Protein AF-B0XB15-F1 (afdb_monomer)

Mean predicted aligned error: 5.43 Å

Radius of gyration: 13.34 Å; Cα contacts (8 Å, |Δi|>4): 72; chains: 1; bounding box: 28×27×34 Å

Nearest PDB structures (foldseek):
  8pkl-assembly1_j  TM=4.010E-01  e=3.275E+00  Escherichia coli
  7unu-assembly1_I  TM=4.113E-01  e=5.088E+00  Pseudomonas aeruginosa PAO1
  7n2c-assembly1_LJ  TM=3.584E-01  e=4.486E+00  Escherichia coli K-12
  4v6v-assembly1_BJ  TM=3.456E-01  e=6.145E+00  Escherichia coli
  8d7y-assembly1_B  TM=4.071E-01  e=9.545E+00  Homo sapiens

Solvent-accessible surface area (backbone atoms only — not comparable to full-atom values): 3840 Å² total; per-residue (Å²): 122,76,47,78,49,80,45,65,84,88,48,82,92,70,44,65,67,59,56,30,60,76,69,50,38,41,77,45,80,53,81,59,71,66,52,27,73,75,68,76,46,60,62,64,72,76,42,71,88,49,71,70,42,40,36,42,37,33,70,58,128

Secondary structure (DSSP, 8-state):
-EEEEEEE---GGG-HHHHHHHTTEEEEEEP-HHHHHHHSS-HHHHTTT--EEEEEEEE--

Structure (mmCIF, N/CA/C/O backbone):
data_AF-B0XB15-F1
#
_entry.id   AF-B0XB15-F1
#
loop_
_atom_site.group_PDB
_atom_site.id
_atom_site.type_symbol
_atom_site.label_atom_id
_atom_site.label_alt_id
_atom_site.label_comp_id
_atom_site.label_asym_id
_atom_site.label_entity_id
_atom_site.label_seq_id
_atom_site.pdbx_PDB_ins_code
_atom_site.Cartn_x
_atom_site.Cartn_y
_atom_site.Cartn_z
_atom_site.occupancy
_atom_site.B_iso_or_equiv
_atom_site.auth_seq_id
_atom_site.auth_comp_id
_atom_site.auth_asym_id
_atom_site.auth_atom_id
_atom_site.pdbx_PDB_model_num
ATOM 1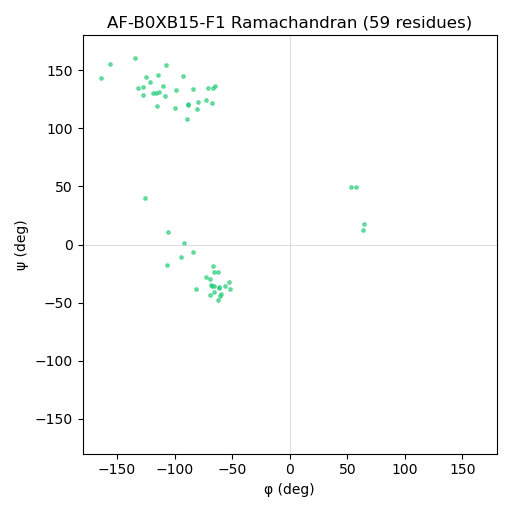 N N . ALA A 1 1 ? -5.219 10.922 9.957 1.00 86.94 1 ALA A N 1
ATOM 2 C CA . ALA A 1 1 ? -3.831 10.937 9.454 1.00 86.94 1 ALA A CA 1
ATOM 3 C C . ALA A 1 1 ? -3.683 9.843 8.409 1.00 86.94 1 ALA A C 1
ATOM 5 O O . ALA A 1 1 ? -4.362 8.825 8.528 1.00 86.94 1 ALA A O 1
ATOM 6 N N . LYS A 1 2 ? -2.844 10.075 7.401 1.00 91.19 2 LYS A N 1
ATOM 7 C CA . LYS A 1 2 ? -2.527 9.114 6.345 1.00 91.19 2 LYS A CA 1
ATOM 8 C C . LYS A 1 2 ? -1.016 8.925 6.303 1.00 91.19 2 LYS A C 1
ATOM 10 O O . LYS A 1 2 ? -0.293 9.890 6.545 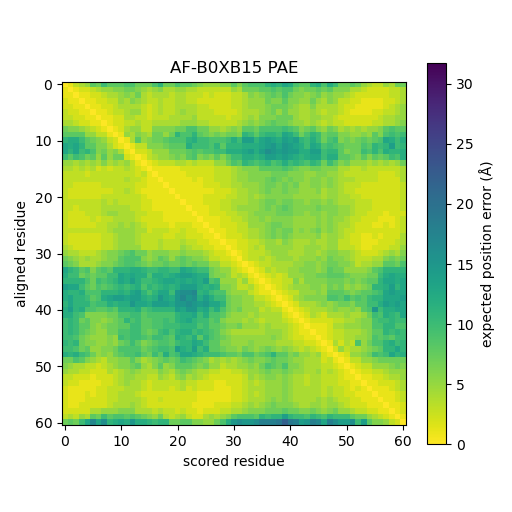1.00 91.19 2 LYS A O 1
ATOM 15 N N . PHE A 1 3 ? -0.564 7.710 6.030 1.00 92.06 3 PHE A N 1
ATOM 16 C CA . PHE A 1 3 ? 0.853 7.393 5.903 1.00 92.06 3 PHE A CA 1
ATOM 17 C C . PHE A 1 3 ? 1.104 6.673 4.580 1.00 92.06 3 PHE A C 1
ATOM 19 O O . PHE A 1 3 ? 0.333 5.792 4.209 1.00 92.06 3 PHE A O 1
ATOM 26 N N . LEU A 1 4 ? 2.162 7.073 3.877 1.00 93.19 4 LEU A N 1
ATOM 27 C CA . LEU A 1 4 ? 2.529 6.575 2.554 1.00 93.19 4 LEU A CA 1
ATOM 28 C C . LEU A 1 4 ? 3.903 5.922 2.625 1.00 93.19 4 LEU A C 1
ATOM 30 O O . LEU A 1 4 ? 4.838 6.520 3.157 1.00 93.19 4 LEU A O 1
ATOM 34 N N . PHE A 1 5 ? 4.024 4.711 2.090 1.00 91.00 5 PHE A N 1
ATOM 35 C CA . PHE A 1 5 ? 5.302 4.009 2.017 1.00 91.00 5 PHE A CA 1
ATOM 36 C C . PHE A 1 5 ? 5.314 2.965 0.904 1.00 91.00 5 PHE A C 1
ATOM 38 O O . PHE A 1 5 ? 4.276 2.447 0.494 1.00 91.00 5 PHE A O 1
ATOM 45 N N . ALA A 1 6 ? 6.519 2.652 0.436 1.00 89.44 6 ALA A N 1
ATOM 46 C CA . ALA A 1 6 ? 6.768 1.542 -0.466 1.00 89.44 6 ALA A CA 1
ATOM 47 C C . ALA A 1 6 ? 6.927 0.243 0.337 1.00 89.44 6 ALA A C 1
ATOM 49 O O . ALA A 1 6 ? 7.639 0.204 1.343 1.00 89.44 6 ALA A O 1
ATOM 50 N N . TYR A 1 7 ? 6.273 -0.819 -0.112 1.00 88.12 7 TYR A N 1
ATOM 51 C CA . TYR A 1 7 ? 6.294 -2.137 0.502 1.00 88.12 7 TYR A CA 1
ATOM 52 C C . TYR A 1 7 ? 6.657 -3.189 -0.537 1.00 88.12 7 TYR A C 1
ATOM 54 O O . TYR A 1 7 ? 6.035 -3.273 -1.590 1.00 88.12 7 TYR A O 1
ATOM 62 N N . GLN A 1 8 ? 7.644 -4.017 -0.218 1.00 86.62 8 GLN A N 1
ATOM 63 C CA . GLN A 1 8 ? 7.968 -5.202 -0.994 1.00 86.62 8 GLN A CA 1
ATOM 64 C C . GLN A 1 8 ? 7.703 -6.433 -0.134 1.00 86.62 8 GLN A C 1
ATOM 66 O O . GLN A 1 8 ? 8.344 -6.612 0.906 1.00 86.62 8 GLN A O 1
ATOM 71 N N . GLU A 1 9 ? 6.801 -7.303 -0.582 1.00 81.69 9 GLU A N 1
ATOM 72 C CA . GLU A 1 9 ? 6.583 -8.588 0.075 1.00 81.69 9 GLU A CA 1
ATOM 73 C C . GLU A 1 9 ? 7.771 -9.522 -0.213 1.00 81.69 9 GLU A C 1
ATOM 75 O O . GLU A 1 9 ? 8.161 -9.736 -1.361 1.00 81.69 9 GLU A O 1
ATOM 80 N N . ARG A 1 10 ? 8.407 -10.039 0.846 1.00 80.88 10 ARG A N 1
ATOM 81 C CA . ARG A 1 10 ? 9.566 -10.953 0.754 1.00 80.88 10 ARG A CA 1
ATOM 82 C C . ARG A 1 10 ? 9.209 -12.402 1.107 1.00 80.88 10 ARG A C 1
ATOM 84 O O . ARG A 1 10 ? 9.971 -13.304 0.779 1.00 80.88 10 ARG A O 1
ATOM 91 N N . SER A 1 11 ? 8.076 -12.615 1.776 1.00 77.00 11 SER A N 1
ATOM 92 C CA . SER A 1 11 ? 7.478 -13.919 2.071 1.00 77.00 11 SER A CA 1
ATOM 93 C C . SER A 1 11 ? 6.018 -13.725 2.491 1.00 77.00 11 SER A C 1
ATOM 95 O O . SER A 1 11 ? 5.724 -12.783 3.230 1.00 77.00 11 SER A O 1
ATOM 97 N N . ALA A 1 1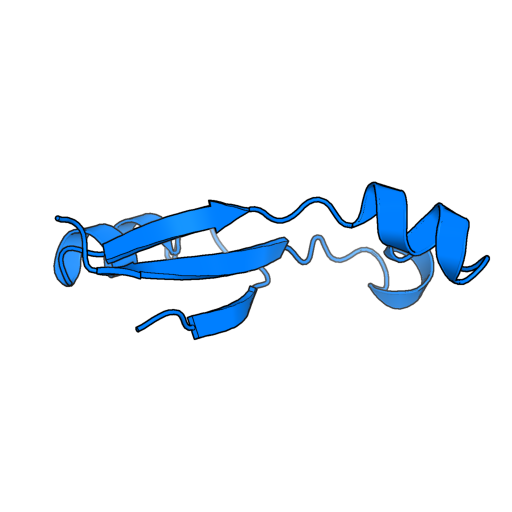2 ? 5.141 -14.653 2.096 1.00 72.56 12 ALA A N 1
ATOM 98 C CA . ALA A 1 12 ? 3.740 -14.690 2.523 1.00 72.56 12 ALA A CA 1
ATOM 99 C C . ALA A 1 12 ? 3.586 -14.891 4.045 1.00 72.56 12 ALA A C 1
ATOM 101 O O . ALA A 1 12 ? 2.590 -14.477 4.637 1.00 72.56 12 ALA A O 1
ATOM 102 N N . ASP A 1 13 ? 4.596 -15.467 4.706 1.00 76.75 13 ASP A N 1
ATOM 103 C CA . ASP A 1 13 ? 4.596 -15.658 6.161 1.00 76.75 13 ASP A CA 1
ATOM 104 C C . ASP A 1 13 ? 4.644 -14.315 6.926 1.00 76.75 13 ASP A C 1
ATOM 106 O O . ASP A 1 13 ? 4.314 -14.256 8.111 1.00 76.75 13 ASP A O 1
ATOM 110 N N . TRP A 1 14 ? 5.053 -13.225 6.259 1.00 71.56 14 TRP A N 1
ATOM 111 C CA . TRP A 1 14 ? 5.230 -11.877 6.826 1.00 71.56 14 TRP A CA 1
ATOM 112 C C . TRP A 1 14 ? 4.428 -10.830 6.039 1.00 71.56 14 TRP A C 1
ATOM 114 O O . TRP A 1 1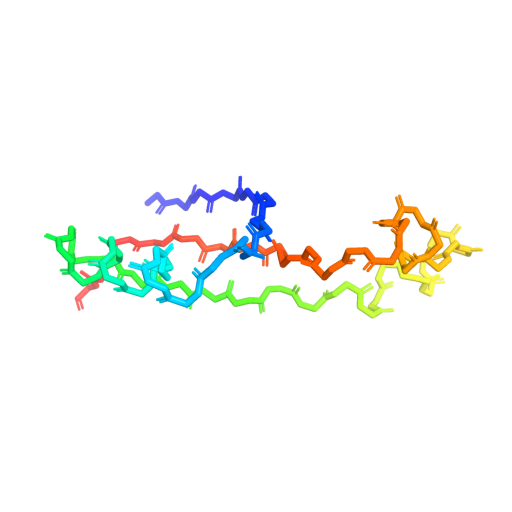4 ? 4.875 -9.704 5.796 1.00 71.56 14 TRP A O 1
ATOM 124 N N . CYS A 1 15 ? 3.220 -11.227 5.649 1.00 81.75 15 CYS A N 1
ATOM 125 C CA . CYS A 1 15 ? 2.283 -10.411 4.896 1.00 81.75 15 CYS A CA 1
ATOM 126 C C . CYS A 1 15 ? 1.803 -9.193 5.714 1.00 81.75 15 CYS A C 1
ATOM 128 O O . CYS A 1 15 ? 1.483 -9.299 6.910 1.00 81.75 15 CYS A O 1
ATOM 130 N N . ILE A 1 16 ? 1.739 -8.019 5.082 1.00 86.88 16 ILE A N 1
ATOM 131 C CA . ILE A 1 16 ? 1.404 -6.757 5.757 1.00 86.88 16 ILE A CA 1
ATOM 132 C C . ILE A 1 16 ? -0.033 -6.725 6.299 1.00 86.88 16 ILE A C 1
ATOM 134 O O . ILE A 1 16 ? -0.310 -6.054 7.296 1.00 86.88 16 ILE A O 1
ATOM 138 N N . GLU A 1 17 ? -0.934 -7.521 5.731 1.00 88.69 17 GLU A N 1
ATOM 139 C CA . GLU A 1 17 ? -2.317 -7.720 6.161 1.00 88.69 17 GLU A CA 1
ATOM 140 C C . GLU A 1 17 ? -2.413 -8.075 7.646 1.00 88.69 17 GLU A C 1
ATOM 142 O O . GLU A 1 17 ? -3.312 -7.597 8.347 1.00 88.69 17 GLU A O 1
ATOM 147 N N . THR A 1 18 ? -1.480 -8.886 8.150 1.00 89.06 18 THR A N 1
ATOM 148 C CA . THR A 1 18 ? -1.440 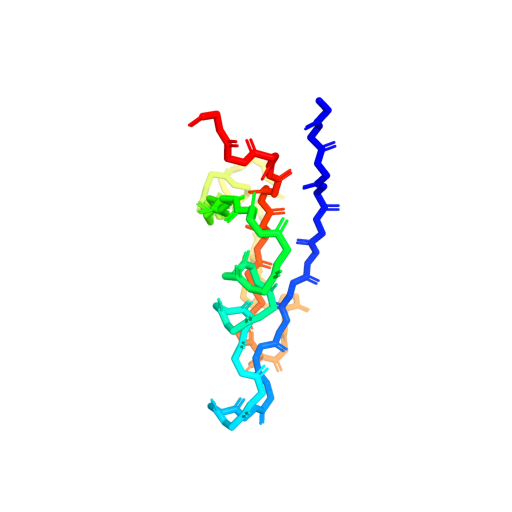-9.286 9.562 1.00 89.06 18 THR A CA 1
ATOM 149 C C . THR A 1 18 ? -1.145 -8.087 10.465 1.00 89.06 18 THR A C 1
ATOM 151 O O . THR A 1 18 ? -1.791 -7.920 11.504 1.00 89.06 18 THR A O 1
ATOM 154 N N . LEU A 1 19 ? -0.227 -7.206 10.054 1.00 89.56 19 LEU A N 1
ATOM 155 C CA . LEU A 1 19 ? 0.115 -5.983 10.788 1.00 89.56 19 LEU A CA 1
ATOM 156 C C . LEU A 1 19 ? -1.037 -4.973 10.759 1.00 89.56 19 LEU A C 1
ATOM 158 O O . LEU A 1 19 ? -1.394 -4.407 11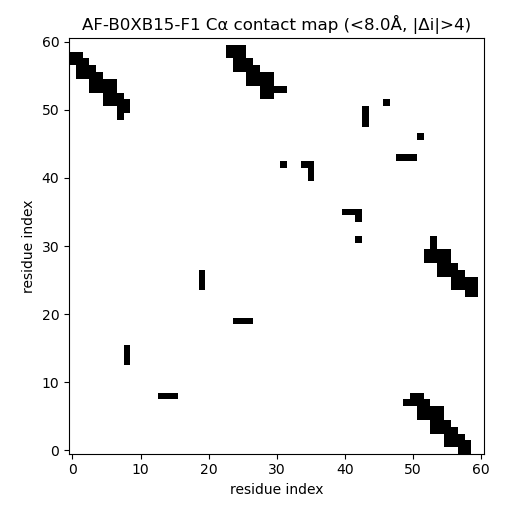.794 1.00 89.56 19 LEU A O 1
ATOM 162 N N . LEU A 1 20 ? -1.668 -4.797 9.595 1.00 92.25 20 LEU A N 1
ATOM 163 C CA . LEU A 1 20 ? -2.817 -3.907 9.429 1.00 92.25 20 LEU A CA 1
ATOM 164 C C . LEU A 1 20 ? -3.989 -4.333 10.320 1.00 92.25 20 LEU A C 1
ATOM 166 O O . LEU 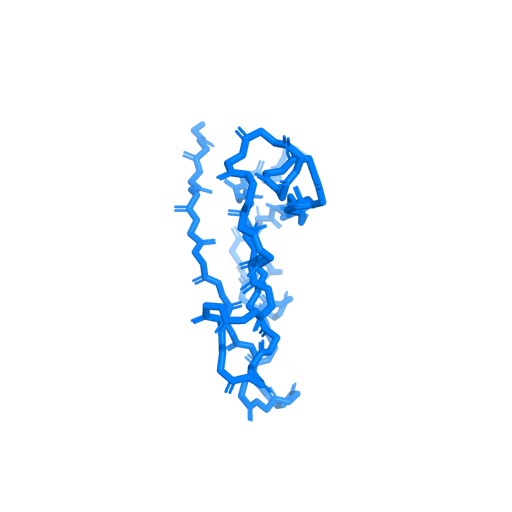A 1 20 ? -4.583 -3.501 11.007 1.00 92.25 20 LEU A O 1
ATOM 170 N N . LYS A 1 21 ? -4.289 -5.638 10.370 1.00 92.06 21 LYS A N 1
ATOM 171 C CA . LYS A 1 21 ? -5.314 -6.197 11.267 1.00 92.06 21 LYS A CA 1
ATOM 172 C C . LYS A 1 21 ? -4.959 -5.975 12.735 1.00 92.06 21 LYS A C 1
ATOM 174 O O . LYS A 1 21 ? -5.804 -5.497 13.487 1.00 92.06 21 LYS A O 1
ATOM 179 N N . LYS A 1 22 ? -3.715 -6.271 13.131 1.00 93.81 22 LYS A N 1
ATOM 180 C CA . LYS A 1 22 ? -3.237 -6.132 14.518 1.00 93.81 22 LYS A CA 1
ATOM 181 C C . LYS A 1 22 ? -3.426 -4.718 15.074 1.00 93.81 22 LYS A C 1
ATOM 183 O O . LYS A 1 22 ? -3.706 -4.568 16.260 1.00 93.81 22 LYS A O 1
ATOM 188 N N . TRP A 1 23 ? -3.276 -3.691 14.240 1.00 94.00 23 TRP A N 1
ATOM 189 C CA . TRP A 1 23 ? -3.341 -2.287 14.662 1.00 94.00 23 TRP A CA 1
ATOM 190 C C . TRP A 1 23 ? -4.624 -1.554 14.253 1.00 94.00 23 TRP A C 1
ATOM 192 O O . TRP A 1 23 ? -4.704 -0.336 14.407 1.00 94.00 23 TRP A O 1
ATOM 202 N N . ASN A 1 24 ? -5.638 -2.276 13.768 1.00 94.56 24 ASN A N 1
ATOM 203 C CA . ASN A 1 24 ? -6.893 -1.705 13.271 1.00 94.56 24 ASN A CA 1
ATOM 204 C C . ASN A 1 24 ? -6.674 -0.608 12.207 1.00 94.56 24 ASN A C 1
ATOM 206 O O . ASN A 1 24 ? -7.206 0.504 12.283 1.00 94.56 24 ASN A O 1
ATOM 210 N N . LEU A 1 25 ? -5.843 -0.932 11.218 1.00 95.00 25 LEU A N 1
ATOM 211 C CA . LEU A 1 25 ? -5.509 -0.071 10.092 1.00 95.00 25 LEU A CA 1
ATOM 212 C C . LEU A 1 25 ? -6.174 -0.575 8.803 1.00 95.00 25 LEU A C 1
ATOM 214 O O . LEU A 1 25 ? -6.477 -1.761 8.638 1.00 95.00 25 LEU A O 1
ATOM 218 N N . SER A 1 26 ? -6.394 0.347 7.876 1.00 93.88 26 SER A N 1
ATOM 219 C CA . SER A 1 26 ? -6.844 0.089 6.509 1.00 93.88 26 SER A CA 1
ATOM 220 C C . SER A 1 26 ? -5.733 0.481 5.542 1.00 93.88 26 SER A C 1
ATOM 222 O O . SER A 1 26 ? -4.993 1.427 5.812 1.00 93.88 26 SER A O 1
ATOM 224 N N . CYS A 1 27 ? -5.612 -0.244 4.433 1.00 93.19 27 CYS A N 1
ATOM 225 C CA . CYS A 1 27 ? -4.575 -0.034 3.430 1.00 93.19 27 CYS A CA 1
ATOM 226 C C . CYS A 1 27 ? -5.194 0.009 2.035 1.00 93.19 27 CYS A C 1
ATOM 228 O O . CYS A 1 27 ? -6.010 -0.853 1.712 1.00 93.19 27 CYS A O 1
ATOM 230 N N . ASN A 1 28 ? -4.771 0.982 1.232 1.00 92.56 28 ASN A N 1
ATOM 231 C CA . ASN A 1 28 ? -5.076 1.076 -0.187 1.00 92.56 28 ASN A CA 1
ATOM 232 C C . ASN A 1 28 ? -3.777 0.968 -0.988 1.00 92.56 28 ASN A C 1
ATOM 234 O O . ASN A 1 28 ? -2.816 1.690 -0.714 1.00 92.56 28 ASN A O 1
ATOM 238 N N . VAL A 1 29 ? -3.765 0.094 -1.995 1.00 89.88 29 VAL A N 1
ATOM 239 C CA . VAL A 1 29 ? -2.668 0.014 -2.964 1.00 89.88 29 VAL A CA 1
ATOM 240 C C . VAL A 1 29 ? -2.858 1.126 -3.988 1.00 89.88 29 VAL A C 1
ATOM 242 O O . VAL A 1 29 ? -3.905 1.215 -4.629 1.00 89.88 29 VAL A O 1
ATOM 245 N N . ILE A 1 30 ? -1.854 1.981 -4.132 1.00 88.50 30 ILE A N 1
ATOM 246 C CA . ILE A 1 30 ? -1.824 3.019 -5.156 1.00 88.50 30 ILE A CA 1
ATOM 247 C C . ILE A 1 30 ? -1.202 2.408 -6.409 1.00 88.50 30 ILE A C 1
ATOM 249 O O . ILE A 1 30 ? -0.067 1.931 -6.369 1.00 88.50 30 ILE A O 1
ATOM 253 N N . SER A 1 31 ? -1.952 2.418 -7.514 1.00 83.50 31 SER A N 1
ATOM 254 C CA . SER A 1 31 ? -1.409 2.029 -8.817 1.00 83.50 31 SER A CA 1
ATOM 255 C C . SER A 1 31 ? -0.352 3.041 -9.263 1.00 83.50 31 SER A C 1
ATOM 257 O O . SER A 1 31 ? -0.552 4.255 -9.169 1.00 83.50 31 SER A O 1
ATOM 259 N N . LEU A 1 32 ? 0.769 2.517 -9.754 1.00 80.06 32 LEU A N 1
ATOM 260 C CA . LEU A 1 32 ? 1.851 3.293 -10.352 1.00 80.06 32 LEU A CA 1
ATOM 261 C C . LEU A 1 32 ? 1.689 3.436 -11.873 1.00 80.06 32 LEU A C 1
ATOM 263 O O . LEU A 1 32 ? 2.517 4.086 -12.498 1.00 80.06 32 LEU A O 1
ATOM 267 N N . ASP A 1 33 ? 0.626 2.895 -12.475 1.00 78.06 33 ASP A N 1
ATOM 268 C CA . ASP A 1 33 ? 0.448 2.891 -13.937 1.00 78.06 33 ASP A CA 1
ATOM 269 C C . ASP A 1 33 ? 0.379 4.317 -14.506 1.00 78.06 33 ASP A C 1
ATOM 271 O O . ASP A 1 33 ? 0.927 4.615 -15.567 1.00 78.06 33 ASP A O 1
ATOM 275 N N . ASN A 1 34 ? -0.242 5.231 -13.755 1.00 74.75 34 ASN A N 1
ATOM 276 C CA . ASN A 1 34 ? -0.304 6.647 -14.120 1.00 74.75 34 ASN A CA 1
ATOM 277 C C . ASN A 1 34 ? 1.068 7.332 -14.022 1.00 74.75 34 ASN A C 1
ATOM 279 O O . ASN A 1 34 ? 1.344 8.258 -14.780 1.00 74.75 34 ASN A O 1
ATOM 283 N N . LEU A 1 35 ? 1.942 6.865 -13.123 1.00 74.25 35 LEU A N 1
ATOM 284 C CA . LEU A 1 35 ? 3.285 7.417 -12.950 1.00 74.25 35 LEU A CA 1
ATOM 285 C C . LEU A 1 35 ? 4.156 7.138 -14.181 1.00 74.25 35 LEU A C 1
ATOM 287 O O . LEU A 1 35 ? 4.931 8.004 -14.588 1.00 74.25 35 LEU A O 1
ATOM 291 N N . SER A 1 36 ? 3.983 5.968 -14.808 1.00 71.62 36 SER A N 1
ATOM 292 C CA . SER A 1 36 ? 4.676 5.618 -16.051 1.00 71.62 36 SER A CA 1
ATOM 293 C C . SER A 1 36 ? 4.357 6.595 -17.179 1.00 71.62 36 SER A C 1
ATOM 295 O O . SER A 1 36 ? 5.246 7.021 -17.916 1.00 71.62 36 SER A O 1
ATOM 297 N N . ALA A 1 37 ? 3.081 6.975 -17.296 1.00 75.56 37 ALA A N 1
ATOM 298 C CA . ALA A 1 37 ? 2.610 7.888 -18.331 1.00 75.56 37 ALA A CA 1
ATOM 299 C C . ALA A 1 37 ? 3.130 9.323 -18.137 1.00 75.56 37 ALA A C 1
ATOM 301 O O . ALA A 1 37 ? 3.409 10.006 -19.119 1.00 75.56 37 ALA A O 1
ATOM 302 N N . GLU A 1 38 ? 3.276 9.777 -16.888 1.00 80.38 38 GLU A N 1
ATOM 303 C CA . GLU A 1 38 ? 3.732 11.138 -16.576 1.00 80.38 38 GLU A CA 1
ATOM 304 C C . GLU A 1 38 ? 5.254 11.299 -16.639 1.00 80.38 38 GLU A C 1
ATOM 306 O O . GLU 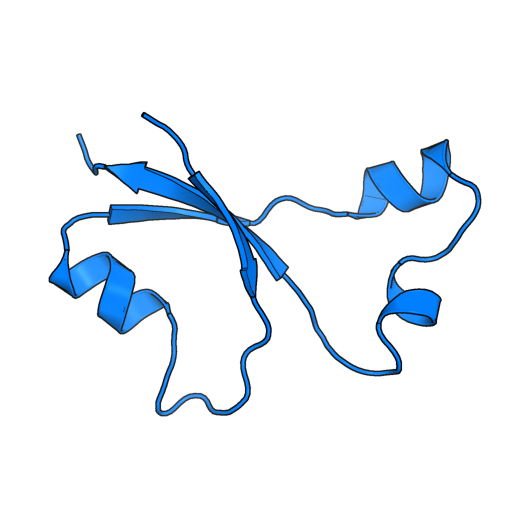A 1 38 ? 5.744 12.332 -17.097 1.00 80.38 38 GLU A O 1
ATOM 311 N N . LEU A 1 39 ? 6.013 10.299 -16.182 1.00 77.75 39 LEU A N 1
ATOM 312 C CA . LEU A 1 39 ? 7.474 10.386 -16.092 1.00 77.75 39 LEU A CA 1
ATOM 313 C C . LEU A 1 39 ? 8.202 9.807 -17.313 1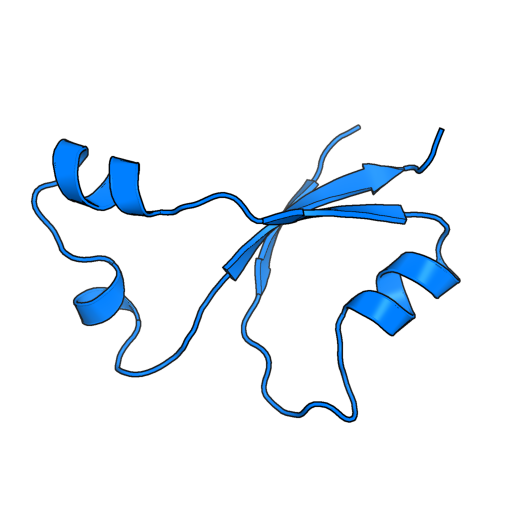.00 77.75 39 LEU A C 1
ATOM 315 O O . LEU A 1 39 ? 9.412 9.993 -17.438 1.00 77.75 39 LEU A O 1
ATOM 319 N N . GLY A 1 40 ? 7.492 9.103 -18.202 1.00 80.00 40 GLY A N 1
ATOM 320 C CA . GLY A 1 40 ? 8.085 8.451 -19.373 1.00 80.00 40 GLY A CA 1
ATOM 321 C C . GLY A 1 40 ? 9.070 7.332 -19.020 1.00 80.00 40 GLY A C 1
ATOM 322 O O . GLY A 1 40 ? 9.890 6.956 -19.854 1.00 80.00 40 GLY A O 1
ATOM 323 N N . VAL A 1 41 ? 9.011 6.825 -17.787 1.00 79.00 41 VAL A N 1
ATOM 324 C CA . VAL A 1 41 ? 9.827 5.714 -17.286 1.00 79.00 41 VAL A CA 1
ATOM 325 C C . VAL A 1 41 ? 8.905 4.605 -16.818 1.00 79.00 41 VAL A C 1
ATOM 327 O O . VAL A 1 41 ? 7.887 4.888 -16.194 1.00 79.00 41 VAL A O 1
ATOM 330 N N . ASP A 1 42 ? 9.256 3.353 -17.092 1.00 78.00 42 ASP A N 1
ATOM 331 C CA . ASP A 1 42 ? 8.524 2.217 -16.542 1.00 78.00 42 ASP A CA 1
ATOM 332 C C . ASP A 1 42 ? 8.989 1.975 -15.089 1.00 78.00 42 ASP A C 1
ATOM 334 O O . ASP A 1 42 ? 10.160 1.649 -14.862 1.00 78.00 42 ASP A O 1
ATOM 338 N N . PRO A 1 43 ? 8.115 2.118 -14.071 1.00 76.25 43 PRO A N 1
ATOM 339 C CA . PRO A 1 43 ? 8.433 1.788 -12.689 1.00 76.25 43 PRO A CA 1
ATOM 340 C C . PRO A 1 43 ? 8.984 0.370 -12.554 1.00 76.25 43 PRO A C 1
ATOM 342 O O . PRO A 1 43 ? 9.836 0.130 -11.701 1.00 76.25 43 PRO A O 1
ATOM 345 N N . GLN A 1 44 ? 8.549 -0.569 -13.399 1.00 76.50 44 GLN A N 1
ATOM 346 C CA . GLN A 1 44 ? 9.027 -1.947 -13.386 1.00 76.50 44 GLN A CA 1
ATOM 347 C C . GLN A 1 44 ? 10.535 -2.039 -13.668 1.00 76.50 44 GLN A C 1
ATOM 349 O O . GLN A 1 44 ? 11.226 -2.833 -13.024 1.00 76.50 44 GLN A O 1
ATOM 354 N N . GLU A 1 45 ? 11.063 -1.192 -14.560 1.00 80.62 45 GLU A N 1
ATOM 355 C CA . GLU A 1 45 ? 12.500 -1.111 -14.851 1.00 80.62 45 GLU A CA 1
ATOM 356 C C . GLU A 1 45 ? 13.293 -0.597 -13.643 1.00 80.62 45 GLU A C 1
ATOM 358 O O . GLU A 1 45 ? 14.386 -1.088 -13.356 1.00 80.62 45 GLU A O 1
ATOM 363 N N . LEU A 1 46 ? 12.718 0.336 -12.877 1.00 78.69 46 LEU A N 1
ATOM 364 C CA . LEU A 1 46 ? 13.331 0.877 -11.660 1.00 78.69 46 LEU A CA 1
ATOM 365 C C . LEU A 1 46 ? 13.308 -0.119 -10.491 1.00 78.69 46 LEU A C 1
ATOM 367 O O . LEU A 1 46 ? 14.171 -0.069 -9.614 1.00 78.69 46 LEU A O 1
ATOM 371 N N . MET A 1 47 ? 12.327 -1.024 -10.465 1.00 81.19 47 MET A N 1
ATOM 372 C CA . MET A 1 47 ? 12.134 -1.987 -9.378 1.00 81.19 47 MET A CA 1
ATOM 373 C C . MET A 1 47 ? 12.998 -3.251 -9.505 1.00 81.19 47 MET A C 1
ATOM 375 O O . MET A 1 47 ? 13.015 -4.064 -8.581 1.00 81.19 47 MET A O 1
ATOM 379 N N . GLY A 1 48 ? 13.734 -3.442 -10.606 1.00 77.12 48 GLY A N 1
ATOM 380 C CA . GLY A 1 48 ? 14.736 -4.509 -10.726 1.00 77.12 48 GLY A CA 1
ATOM 381 C C . GLY A 1 48 ? 14.178 -5.921 -10.502 1.00 77.12 48 GLY A C 1
ATOM 382 O O . GLY A 1 48 ? 14.723 -6.686 -9.708 1.00 77.12 48 GLY A O 1
ATOM 383 N N . ASN A 1 49 ? 13.076 -6.262 -11.181 1.00 76.88 49 ASN A N 1
ATOM 384 C CA . ASN A 1 49 ? 12.328 -7.527 -11.048 1.00 76.88 49 ASN A CA 1
ATOM 385 C C . ASN A 1 49 ? 11.686 -7.772 -9.671 1.00 76.88 49 ASN A C 1
ATOM 387 O O . ASN A 1 49 ? 11.235 -8.882 -9.380 1.00 76.88 49 ASN A O 1
ATOM 391 N N . HIS A 1 50 ? 11.624 -6.759 -8.813 1.00 81.19 50 HIS A N 1
ATOM 392 C CA . HIS A 1 50 ? 10.838 -6.811 -7.592 1.00 81.19 50 HIS A CA 1
ATOM 393 C C . HIS A 1 50 ? 9.442 -6.238 -7.813 1.00 81.19 50 HIS A C 1
ATOM 395 O O . HIS A 1 50 ? 9.258 -5.265 -8.538 1.00 81.19 50 HIS A O 1
ATOM 401 N N . THR A 1 51 ? 8.451 -6.820 -7.145 1.00 80.44 51 THR A N 1
ATOM 402 C CA . THR A 1 51 ? 7.121 -6.222 -7.047 1.00 80.44 51 THR A CA 1
ATOM 403 C C . THR A 1 51 ? 7.108 -5.321 -5.819 1.00 80.44 51 THR A C 1
ATOM 405 O O . THR A 1 51 ? 7.164 -5.809 -4.689 1.00 80.44 51 THR A O 1
ATOM 408 N N . ILE A 1 52 ? 7.098 -4.005 -6.036 1.00 84.25 52 ILE A N 1
ATOM 409 C CA . ILE A 1 52 ? 6.973 -3.012 -4.966 1.00 84.25 52 ILE A CA 1
ATOM 410 C C . ILE A 1 52 ? 5.583 -2.388 -5.059 1.00 84.25 52 ILE A C 1
ATOM 412 O O . ILE A 1 52 ? 5.164 -1.904 -6.105 1.00 84.25 52 ILE A O 1
ATOM 416 N N . HIS A 1 53 ? 4.869 -2.388 -3.943 1.00 86.50 53 HIS A N 1
ATOM 417 C CA . HIS A 1 53 ? 3.568 -1.760 -3.796 1.00 86.50 53 HIS A CA 1
ATOM 418 C C . HIS A 1 53 ? 3.730 -0.402 -3.126 1.00 86.50 53 HIS A C 1
ATOM 420 O O . HIS A 1 53 ? 4.382 -0.293 -2.087 1.00 86.50 53 HIS A O 1
ATOM 426 N N . LEU A 1 54 ? 3.097 0.633 -3.672 1.00 89.75 54 LEU A N 1
ATOM 427 C CA . LEU A 1 54 ? 2.924 1.889 -2.954 1.00 89.75 54 LEU A CA 1
ATOM 428 C C . LEU A 1 54 ? 1.636 1.805 -2.136 1.00 89.75 54 LEU A C 1
ATOM 430 O O . LEU A 1 54 ? 0.557 1.594 -2.689 1.00 89.75 54 LEU A O 1
ATOM 434 N N . LEU A 1 55 ? 1.749 1.941 -0.819 1.00 92.38 55 LEU A N 1
ATOM 435 C CA . LEU A 1 55 ? 0.637 1.752 0.105 1.00 92.38 55 LEU A CA 1
ATOM 436 C C . LEU A 1 55 ? 0.266 3.069 0.785 1.00 92.38 55 LEU A C 1
ATOM 438 O O . LEU A 1 55 ? 1.125 3.752 1.345 1.00 92.38 55 LEU A O 1
ATOM 442 N N . GLU A 1 56 ? -1.027 3.392 0.785 1.00 94.62 56 GLU A N 1
ATOM 443 C CA . GLU A 1 56 ? -1.621 4.400 1.662 1.00 94.62 56 GLU A CA 1
ATOM 444 C C . GLU A 1 56 ? -2.290 3.698 2.845 1.00 94.62 56 GLU A C 1
ATOM 446 O O . GLU A 1 56 ? -3.261 2.959 2.676 1.00 94.62 56 GLU A O 1
ATOM 451 N N . VAL A 1 57 ? -1.806 3.960 4.058 1.00 95.19 57 VAL A N 1
ATOM 452 C CA . VAL A 1 57 ? -2.356 3.393 5.290 1.00 95.19 57 VAL A CA 1
ATOM 453 C C . VAL A 1 57 ? -3.064 4.458 6.116 1.00 95.19 57 VAL A C 1
ATOM 455 O O . VAL A 1 57 ? -2.578 5.576 6.316 1.00 95.19 57 VAL A O 1
ATOM 458 N N . THR A 1 58 ? -4.235 4.089 6.626 1.00 96.19 58 THR A N 1
ATOM 459 C CA . THR A 1 58 ? -5.097 4.930 7.457 1.00 96.19 58 THR A CA 1
ATOM 460 C C . THR A 1 58 ? -5.608 4.148 8.660 1.00 96.19 58 THR A C 1
ATOM 462 O O . THR A 1 58 ? -5.596 2.918 8.676 1.00 96.19 58 THR A O 1
ATOM 465 N N . ARG A 1 59 ? -6.059 4.852 9.702 1.00 93.31 59 ARG A N 1
ATOM 466 C CA . ARG A 1 59 ? -6.780 4.202 10.801 1.00 93.31 59 ARG A CA 1
ATOM 467 C C . ARG A 1 59 ? -8.159 3.783 10.304 1.00 93.31 59 ARG A C 1
ATOM 469 O O . ARG A 1 59 ? -8.836 4.587 9.667 1.00 93.31 59 ARG A O 1
ATOM 476 N N . ARG A 1 60 ? -8.573 2.558 10.623 1.00 87.75 60 ARG A N 1
ATOM 477 C CA . ARG A 1 60 ? -9.924 2.089 10.323 1.00 87.75 60 ARG A CA 1
ATOM 478 C C . ARG A 1 60 ? -10.921 2.872 11.183 1.00 87.75 60 ARG A C 1
ATOM 480 O O . ARG A 1 60 ? -10.768 2.913 12.407 1.00 87.75 60 ARG A O 1
ATOM 487 N N . SER A 1 61 ? -11.851 3.552 10.520 1.00 77.38 61 SER A N 1
ATOM 488 C CA . SER A 1 61 ? -12.990 4.261 11.116 1.00 77.38 61 SER A CA 1
ATOM 489 C C . SER A 1 61 ? -14.073 3.295 11.563 1.00 77.38 61 SER A C 1
ATOM 491 O O . SER A 1 61 ? -14.305 2.330 10.799 1.00 77.38 61 SER A O 1
#

pLDDT: mean 84.82, std 7.18, range [71.56, 96.19]

Foldseek 3Di:
DKDKDKDFDPDPVPDCVVVCVVQQKDKDWDDCPVVCVVVVDDVCVVCPVTDITIIIMDHHD

Organism: Culex quinquefasciatus (NCBI:txid7176)

Sequence (61 aa):
AKFLFAYQERSADWCIETLLKKWNLSCNVISLDNLSAELGVDPQELMGNHTIHLLEVTRRS